Protein AF-A0A532C9Y0-F1 (afdb_monomer_lite)

Radius of gyration: 22.26 Å; chains: 1; bounding box: 46×62×56 Å

Foldseek 3Di:
DDDDDDFDDDDPVVLQVLLVVVVVVPDQLVVSCVVVVADSVLSVLSVVVVVVVVVVVVVVVVCCCPVQVVPPPDPDPVRSVVSVVVVVCCQQPPAQDVVQVRDHNVVCCVVVNPNPCPSRRDDPPCPDPPPDDDDDDDDDD

pLDDT: mean 76.08, std 20.63, range [29.89, 94.94]

Structure (mmCIF, N/CA/C/O backbone):
data_AF-A0A532C9Y0-F1
#
_entry.id   AF-A0A532C9Y0-F1
#
loop_
_atom_site.group_PDB
_atom_site.id
_atom_site.type_symbol
_atom_site.label_atom_id
_atom_site.label_alt_id
_atom_site.label_comp_id
_atom_site.label_asym_id
_atom_site.label_entity_id
_atom_site.label_seq_id
_atom_site.pdbx_PDB_ins_code
_atom_site.Cartn_x
_atom_site.Cartn_y
_atom_site.Cartn_z
_atom_site.occupancy
_atom_site.B_iso_or_equiv
_atom_site.auth_seq_id
_atom_site.auth_comp_id
_atom_site.auth_asym_id
_atom_site.auth_atom_id
_atom_site.pdbx_PDB_model_num
ATOM 1 N N . MET A 1 1 ? -27.391 -31.972 15.588 1.00 35.56 1 MET A N 1
ATOM 2 C CA . MET A 1 1 ? -27.017 -31.556 14.222 1.00 35.56 1 MET A CA 1
ATOM 3 C C . MET A 1 1 ? -26.589 -30.103 14.313 1.00 35.56 1 MET A C 1
ATOM 5 O O . MET A 1 1 ? -27.430 -29.255 14.564 1.00 35.56 1 MET A O 1
ATOM 9 N N . SER A 1 2 ? -25.288 -29.824 14.298 1.00 41.09 2 SER A N 1
ATOM 10 C CA . SER A 1 2 ? -24.764 -28.459 14.381 1.00 41.09 2 SER A CA 1
ATOM 11 C C . SER A 1 2 ? -24.850 -27.819 12.999 1.00 41.09 2 SER A C 1
ATOM 13 O O . SER A 1 2 ? -24.055 -28.145 12.120 1.00 41.09 2 SER A O 1
ATOM 15 N N . ASP A 1 3 ? -25.831 -26.935 12.807 1.00 45.50 3 ASP A N 1
ATOM 16 C CA . ASP A 1 3 ? -25.935 -26.083 11.624 1.00 45.50 3 ASP A CA 1
ATOM 17 C C . ASP A 1 3 ? -24.606 -25.349 11.401 1.00 45.50 3 ASP A C 1
ATOM 19 O O . ASP A 1 3 ? -24.163 -24.536 12.219 1.00 45.50 3 ASP A O 1
ATOM 23 N N . GLY A 1 4 ? -23.931 -25.676 10.299 1.00 50.56 4 GLY A N 1
ATOM 24 C CA . GLY A 1 4 ? -22.685 -25.034 9.907 1.00 50.56 4 GLY A CA 1
ATOM 25 C C . GLY A 1 4 ? -22.935 -23.549 9.673 1.00 50.56 4 GLY A C 1
ATOM 26 O O . GLY A 1 4 ? -23.622 -23.169 8.726 1.00 50.56 4 GLY A O 1
ATOM 27 N N . LYS A 1 5 ? -22.391 -22.694 10.545 1.00 55.78 5 LYS A N 1
ATOM 28 C CA . LYS A 1 5 ? -22.528 -21.237 10.446 1.00 55.78 5 LYS A CA 1
ATOM 29 C C . LYS A 1 5 ? -22.038 -20.775 9.070 1.00 55.78 5 LYS A C 1
ATOM 31 O O . LYS A 1 5 ? -20.841 -20.837 8.787 1.00 55.78 5 LYS A O 1
ATOM 36 N N . LYS A 1 6 ? -22.970 -20.349 8.206 1.00 53.19 6 LYS A N 1
ATOM 37 C CA . LYS A 1 6 ? -22.666 -19.867 6.851 1.00 53.19 6 LYS A CA 1
ATOM 38 C C . LYS A 1 6 ? -21.656 -18.725 6.952 1.00 53.19 6 LYS A C 1
ATOM 40 O O . LYS A 1 6 ? -21.904 -17.731 7.632 1.00 53.19 6 LYS A O 1
ATOM 45 N N . ARG A 1 7 ? -20.504 -18.890 6.299 1.00 56.59 7 ARG A N 1
ATOM 46 C CA . ARG A 1 7 ? -19.485 -17.844 6.180 1.00 56.59 7 ARG A CA 1
ATOM 47 C C . ARG A 1 7 ? -20.073 -16.720 5.330 1.00 56.59 7 ARG A C 1
ATOM 49 O O . ARG A 1 7 ? -20.353 -16.927 4.153 1.00 56.59 7 ARG A O 1
ATOM 56 N N . THR A 1 8 ? -20.301 -15.561 5.932 1.00 65.44 8 THR A N 1
ATOM 57 C CA . THR A 1 8 ? -20.595 -14.336 5.187 1.00 65.44 8 THR A CA 1
ATOM 58 C C . THR A 1 8 ? -19.349 -13.954 4.402 1.00 65.44 8 THR A C 1
ATOM 60 O O . THR A 1 8 ? -18.250 -14.140 4.904 1.00 65.44 8 THR A O 1
ATOM 63 N N . VAL A 1 9 ? -19.496 -13.471 3.171 1.00 67.69 9 VAL A N 1
ATOM 64 C CA . VAL A 1 9 ? -18.380 -12.959 2.366 1.00 67.69 9 VAL A CA 1
ATOM 65 C C . VAL A 1 9 ? -18.653 -11.484 2.117 1.00 67.69 9 VAL A C 1
ATOM 67 O O . VAL A 1 9 ? -19.693 -11.151 1.551 1.00 67.69 9 VAL A O 1
ATOM 70 N N . HIS A 1 10 ? -17.767 -10.593 2.564 1.00 76.06 10 HIS A N 1
ATOM 71 C CA . HIS A 1 10 ? -17.908 -9.155 2.341 1.00 76.06 10 HIS A CA 1
ATOM 72 C C . HIS A 1 10 ? -17.101 -8.708 1.115 1.00 76.06 10 HIS A C 1
ATOM 74 O O . HIS A 1 10 ? -16.008 -9.219 0.846 1.00 76.06 10 HIS A O 1
ATOM 80 N N . SER A 1 11 ? -17.628 -7.722 0.379 1.00 80.62 11 SER A N 1
ATOM 81 C CA . SER A 1 11 ? -16.946 -7.151 -0.786 1.00 80.62 11 SER A CA 1
ATOM 82 C C . SER A 1 11 ? -15.661 -6.421 -0.379 1.00 80.62 11 SER A C 1
ATOM 84 O O . SER A 1 11 ? -15.556 -5.874 0.722 1.00 80.62 11 SER A O 1
ATOM 86 N N . ALA A 1 12 ? -14.669 -6.395 -1.275 1.00 80.75 12 ALA A N 1
ATOM 87 C CA . ALA A 1 12 ? -13.403 -5.699 -1.031 1.00 80.75 12 ALA A CA 1
ATOM 88 C C . ALA A 1 12 ? -13.612 -4.201 -0.749 1.00 80.75 12 ALA A C 1
ATOM 90 O O . ALA A 1 12 ? -12.973 -3.644 0.141 1.00 80.75 12 ALA A O 1
ATOM 91 N N . GLU A 1 13 ? -14.558 -3.576 -1.453 1.00 81.62 13 GLU A N 1
ATOM 92 C CA . GLU A 1 13 ? -14.940 -2.177 -1.253 1.00 81.62 13 GLU A CA 1
ATOM 93 C C . GLU A 1 13 ? -15.509 -1.933 0.151 1.00 81.62 13 GLU A C 1
ATOM 95 O O . GLU A 1 13 ? -15.095 -1.003 0.844 1.00 81.62 13 GLU A O 1
ATOM 100 N N . PHE A 1 14 ? -16.404 -2.808 0.617 1.00 86.62 14 PHE A N 1
ATOM 101 C CA . PHE A 1 14 ? -16.981 -2.704 1.955 1.00 86.62 14 PHE A CA 1
ATOM 102 C C . PHE A 1 14 ? -15.913 -2.845 3.043 1.00 86.62 14 PHE A C 1
ATOM 104 O O . PHE A 1 14 ? -15.852 -2.046 3.977 1.00 86.62 14 PHE A O 1
ATOM 111 N N . LYS A 1 15 ? -15.023 -3.828 2.888 1.00 84.56 15 LYS A N 1
ATOM 112 C CA . LYS A 1 15 ? -13.895 -4.065 3.794 1.00 84.56 15 LYS A CA 1
ATOM 113 C C . LYS A 1 15 ? -12.952 -2.865 3.854 1.00 84.56 15 LYS A C 1
ATOM 115 O O . LYS A 1 15 ? -12.553 -2.456 4.944 1.00 84.56 15 LYS A O 1
ATOM 120 N N . ALA A 1 16 ? -12.638 -2.275 2.699 1.00 86.25 16 ALA A N 1
ATOM 121 C CA . ALA A 1 16 ? -11.826 -1.068 2.613 1.00 86.25 16 ALA A CA 1
ATOM 122 C C . ALA A 1 16 ? -12.510 0.111 3.318 1.00 86.25 16 ALA A C 1
ATOM 124 O O . ALA A 1 16 ? -11.879 0.778 4.133 1.00 86.25 16 ALA A O 1
ATOM 125 N N . LYS A 1 17 ? -13.810 0.327 3.086 1.00 89.56 17 LYS A N 1
ATOM 126 C CA . LYS A 1 17 ? -14.583 1.393 3.740 1.00 89.56 17 LYS A CA 1
ATOM 127 C C . LYS A 1 17 ? -14.547 1.273 5.265 1.00 89.56 17 LYS A C 1
ATOM 129 O O . LYS A 1 17 ? -14.176 2.226 5.948 1.00 89.56 17 LYS A O 1
ATOM 134 N N . VAL A 1 18 ? -14.889 0.097 5.789 1.00 89.88 18 VAL A N 1
ATOM 135 C CA . VAL A 1 18 ? -14.932 -0.167 7.234 1.00 89.88 18 VAL A CA 1
ATOM 136 C C . VAL A 1 18 ? -13.534 -0.082 7.855 1.00 89.88 18 VAL A C 1
ATOM 138 O O . VAL A 1 18 ? -13.355 0.526 8.911 1.00 89.88 18 VAL A O 1
ATOM 141 N N . GLY A 1 19 ? -12.520 -0.634 7.186 1.00 88.00 19 GLY A N 1
ATOM 142 C CA . GLY A 1 19 ? -11.136 -0.553 7.643 1.00 88.00 19 GLY A CA 1
ATOM 143 C C . GLY A 1 19 ? -10.606 0.886 7.680 1.00 88.00 19 GLY A C 1
ATOM 144 O O . GLY A 1 19 ? -9.975 1.275 8.660 1.00 88.00 19 GLY A O 1
ATOM 145 N N . MET A 1 20 ? -10.918 1.714 6.678 1.00 88.06 20 MET A N 1
ATOM 146 C CA . MET A 1 20 ? -10.525 3.130 6.645 1.00 88.06 20 MET A CA 1
ATOM 147 C C . MET A 1 20 ? -11.197 3.947 7.751 1.00 88.06 20 MET A C 1
ATOM 149 O O . MET A 1 20 ? -10.560 4.806 8.359 1.00 88.06 20 MET A O 1
ATOM 153 N N . GLU A 1 21 ? -12.462 3.668 8.060 1.00 90.69 21 GLU A N 1
ATOM 154 C CA . GLU A 1 21 ? -13.162 4.291 9.187 1.00 90.69 21 GLU A CA 1
ATOM 155 C C . GLU A 1 21 ? -12.498 3.937 10.528 1.00 90.69 21 GLU A C 1
ATOM 157 O O . GLU A 1 21 ? -12.300 4.809 11.376 1.00 90.69 21 GLU A O 1
ATOM 162 N N . ALA A 1 22 ? -12.032 2.694 10.673 1.00 91.25 22 ALA A N 1
ATOM 163 C CA . ALA A 1 22 ? -11.267 2.248 11.836 1.00 91.25 22 ALA A CA 1
ATOM 164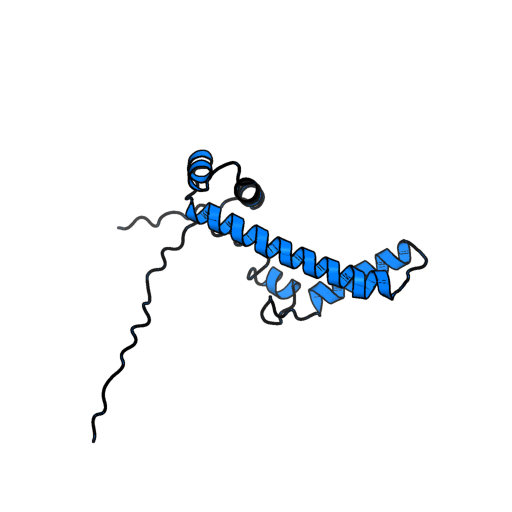 C C . ALA A 1 22 ? -9.846 2.848 11.912 1.00 91.25 22 ALA A C 1
ATOM 166 O O . ALA A 1 22 ? -9.305 3.025 13.011 1.00 91.25 22 ALA A O 1
ATOM 167 N N . VAL A 1 23 ? -9.217 3.164 10.773 1.00 90.50 23 VAL A N 1
ATOM 168 C CA . VAL A 1 23 ? -7.925 3.879 10.714 1.00 90.50 23 VAL A CA 1
ATOM 169 C C . VAL A 1 23 ? -8.090 5.338 11.135 1.00 90.50 23 VAL A C 1
ATOM 171 O O . VAL A 1 23 ? -7.269 5.827 11.905 1.00 90.50 23 VAL A O 1
ATOM 174 N N . ARG A 1 24 ? -9.168 6.009 10.700 1.00 90.50 24 ARG A N 1
ATOM 175 C CA . ARG A 1 24 ? -9.463 7.409 11.063 1.00 90.50 24 ARG A CA 1
ATOM 176 C C . ARG A 1 24 ? -9.615 7.625 12.570 1.00 90.50 24 ARG A C 1
ATOM 178 O O . ARG A 1 24 ? -9.372 8.727 13.038 1.00 90.50 24 ARG A O 1
ATOM 185 N N . GLY A 1 25 ? -10.031 6.602 13.318 1.00 88.31 25 GLY A N 1
ATOM 186 C CA . GLY A 1 25 ? -10.064 6.633 14.786 1.00 88.31 25 GLY A CA 1
ATOM 187 C C . GLY A 1 25 ? -11.182 7.479 15.405 1.00 88.31 25 GLY A C 1
ATOM 188 O O . GLY A 1 25 ? -11.211 7.628 16.619 1.00 88.31 25 GLY A O 1
ATOM 189 N N . VAL A 1 26 ? -12.112 8.001 14.597 1.00 90.25 26 VAL A N 1
ATOM 190 C CA . VAL A 1 26 ? -13.275 8.778 15.072 1.00 90.25 26 VAL A CA 1
ATOM 191 C C . VAL A 1 26 ? -14.284 7.894 15.811 1.00 90.25 26 VAL A C 1
ATOM 193 O O . VAL A 1 26 ? -14.954 8.357 16.726 1.00 90.25 26 VAL A O 1
ATOM 196 N N . LYS A 1 27 ? -14.387 6.622 15.413 1.00 89.06 27 LYS A N 1
ATOM 197 C CA . LYS A 1 27 ? -15.249 5.617 16.039 1.00 89.06 27 LYS A CA 1
ATOM 198 C C . LYS A 1 27 ? -14.411 4.464 16.560 1.00 89.06 27 LYS A C 1
ATOM 200 O O . LYS A 1 27 ? -13.416 4.067 15.945 1.00 89.06 27 LYS A O 1
ATOM 205 N N . THR A 1 28 ? -14.834 3.902 17.678 1.00 92.12 28 THR A N 1
ATOM 206 C CA . THR A 1 28 ? -14.249 2.688 18.239 1.00 92.12 28 THR A CA 1
ATOM 207 C C . THR A 1 28 ? -14.606 1.473 17.382 1.00 92.12 28 THR A C 1
ATOM 209 O O . THR A 1 28 ? -15.605 1.448 16.663 1.00 92.12 28 THR A O 1
ATOM 212 N N . LEU A 1 29 ? -13.805 0.409 17.482 1.00 88.88 29 LEU A N 1
ATOM 213 C CA . LEU A 1 29 ? -14.061 -0.841 16.753 1.00 88.88 29 LEU A CA 1
ATOM 214 C C . LEU A 1 29 ? -15.428 -1.451 17.100 1.00 88.88 29 LEU A C 1
ATOM 216 O O . LEU A 1 29 ? -16.045 -2.094 16.252 1.00 88.88 29 LEU A O 1
ATOM 220 N N . ASN A 1 30 ? -15.900 -1.238 18.332 1.00 90.38 30 ASN A N 1
ATOM 221 C CA . ASN A 1 30 ? -17.198 -1.720 18.794 1.00 90.38 30 ASN A CA 1
ATOM 222 C C . ASN A 1 30 ? -18.352 -0.958 18.139 1.00 90.38 30 ASN A C 1
ATOM 224 O O . ASN A 1 30 ? -19.282 -1.590 17.648 1.00 90.38 30 ASN A O 1
ATOM 228 N N . GLU A 1 31 ? -18.270 0.371 18.073 1.00 90.88 31 GLU A N 1
ATOM 229 C CA . GLU A 1 31 ? -19.282 1.208 17.415 1.00 90.88 31 GLU A CA 1
ATOM 230 C C . GLU A 1 31 ? -19.349 0.927 15.912 1.00 90.88 31 GLU A C 1
ATOM 232 O O . GLU A 1 31 ? -20.434 0.774 15.357 1.00 90.88 31 GLU A O 1
ATOM 237 N N . ILE A 1 32 ? -18.191 0.781 15.256 1.00 90.75 32 ILE A N 1
ATOM 238 C CA . ILE A 1 32 ? -18.116 0.395 13.839 1.00 90.75 32 ILE A CA 1
ATOM 239 C C . ILE A 1 32 ? -18.739 -0.990 13.643 1.00 90.75 32 ILE A C 1
ATOM 241 O O . ILE A 1 32 ? -19.534 -1.197 12.727 1.00 90.75 32 ILE A O 1
ATOM 245 N N . GLY A 1 33 ? -18.415 -1.938 14.522 1.00 88.25 33 GLY A N 1
ATOM 246 C CA . GLY A 1 33 ? -18.986 -3.275 14.468 1.00 88.25 33 GLY A CA 1
ATOM 247 C C . GLY A 1 33 ? -20.511 -3.278 14.601 1.00 88.25 33 GLY A C 1
ATOM 248 O O . GLY A 1 33 ? -21.198 -3.924 13.812 1.00 88.25 33 GLY A O 1
ATOM 249 N N . GLN A 1 34 ? -21.053 -2.492 15.533 1.00 89.88 34 GLN A N 1
ATOM 250 C CA . GLN A 1 34 ? -22.498 -2.329 15.709 1.00 89.88 34 GLN A CA 1
ATOM 251 C C . GLN A 1 34 ? -23.161 -1.662 14.498 1.00 89.88 34 GLN A C 1
ATOM 253 O O . GLN A 1 34 ? -24.180 -2.151 14.020 1.00 89.88 34 GLN A O 1
ATOM 258 N N . GLN A 1 35 ? -22.570 -0.590 13.964 1.00 90.56 35 GLN A N 1
ATOM 259 C CA . GLN A 1 35 ? -23.128 0.160 12.837 1.00 90.56 35 GLN A CA 1
ATOM 260 C C . GLN A 1 35 ? -23.215 -0.675 11.553 1.00 90.56 35 GLN A C 1
ATOM 262 O O . GLN A 1 35 ? -24.179 -0.555 10.800 1.00 90.56 35 GLN A O 1
ATOM 267 N N . TYR A 1 36 ? -22.200 -1.497 11.287 1.00 88.12 36 TYR A N 1
ATOM 268 C CA . TYR A 1 36 ? -22.094 -2.274 10.052 1.00 88.12 36 TYR A CA 1
ATOM 269 C C . TYR A 1 36 ? -22.498 -3.747 10.212 1.00 88.12 36 TYR A C 1
ATOM 271 O O . TYR A 1 36 ? -22.430 -4.501 9.243 1.00 88.12 36 TYR A O 1
ATOM 279 N N . GLY A 1 37 ? -22.906 -4.174 11.412 1.00 86.00 37 GLY A N 1
ATOM 280 C CA . GLY A 1 37 ? -23.247 -5.570 11.705 1.00 86.00 37 GLY A CA 1
ATOM 281 C C . GLY A 1 37 ? -22.050 -6.526 11.616 1.00 86.00 37 GLY A C 1
ATOM 282 O O . GLY A 1 37 ? -22.219 -7.702 11.298 1.00 86.00 37 GLY A O 1
ATOM 283 N N . VAL A 1 38 ? -20.835 -6.031 11.868 1.00 85.69 38 VAL A N 1
ATOM 284 C CA . VAL A 1 38 ? -19.573 -6.783 11.779 1.00 85.69 38 VAL A CA 1
ATOM 285 C C . VAL A 1 38 ? -18.988 -6.973 13.175 1.00 85.69 38 VAL A C 1
ATOM 287 O O . VAL A 1 38 ? -19.053 -6.096 14.028 1.00 85.69 38 VAL A O 1
ATOM 290 N N . HIS A 1 39 ? -18.368 -8.120 13.441 1.00 86.19 39 HIS A N 1
ATOM 291 C CA . HIS A 1 39 ? -17.743 -8.339 14.744 1.00 86.19 39 HIS A CA 1
ATOM 292 C C . HIS A 1 39 ? -16.511 -7.416 14.944 1.00 86.19 39 HIS A C 1
ATOM 294 O O . HIS A 1 39 ? -15.658 -7.358 14.057 1.00 86.19 39 HIS A O 1
ATOM 300 N N . PRO A 1 40 ? -16.316 -6.766 16.108 1.00 87.44 40 PRO A N 1
ATOM 301 C CA . PRO A 1 40 ? -15.237 -5.782 16.316 1.00 87.44 40 PRO A CA 1
ATOM 302 C C . PRO A 1 40 ? -13.814 -6.311 16.065 1.00 87.44 40 PRO A C 1
ATOM 304 O O . PRO A 1 40 ? -12.952 -5.599 15.554 1.00 87.44 40 PRO A O 1
ATOM 307 N N . VAL A 1 41 ? -13.566 -7.592 16.366 1.00 87.75 41 VAL A N 1
ATOM 308 C CA . VAL A 1 41 ? -12.282 -8.265 16.067 1.00 87.75 41 VAL A CA 1
ATOM 309 C C . VAL A 1 41 ? -11.981 -8.275 14.566 1.00 87.75 41 VAL A C 1
ATOM 311 O O . VAL A 1 41 ? -10.836 -8.078 14.169 1.00 87.75 41 VAL A O 1
ATOM 314 N N . VAL A 1 42 ? -13.006 -8.479 13.738 1.00 84.50 42 VAL A N 1
ATOM 315 C CA . VAL A 1 42 ? -12.886 -8.507 12.277 1.00 84.50 42 VAL A CA 1
ATOM 316 C C . VAL A 1 42 ? -12.522 -7.110 11.772 1.00 84.50 42 VAL A C 1
ATOM 318 O O . VAL A 1 42 ? -11.552 -6.958 11.040 1.00 84.50 42 VAL A O 1
ATOM 321 N N . VAL A 1 43 ? -13.184 -6.067 12.281 1.00 87.69 43 VAL A N 1
ATOM 322 C CA . VAL A 1 43 ? -12.837 -4.662 11.992 1.00 87.69 43 VAL A CA 1
ATOM 323 C C . VAL A 1 43 ? -11.378 -4.352 12.363 1.00 87.69 43 VAL A C 1
ATOM 325 O O . VAL A 1 43 ? -10.658 -3.716 11.593 1.00 87.69 43 VAL A O 1
ATOM 328 N N . GLY A 1 44 ? -10.909 -4.844 13.514 1.00 88.69 44 GLY A N 1
ATOM 329 C CA . GLY A 1 44 ? -9.514 -4.699 13.941 1.00 88.69 44 GLY A CA 1
ATOM 330 C C . GLY A 1 44 ? -8.514 -5.392 13.006 1.00 88.69 44 GLY A C 1
ATOM 331 O O . GLY A 1 44 ? -7.468 -4.825 12.693 1.00 88.69 44 GLY A O 1
ATOM 332 N N . GLN A 1 45 ? -8.847 -6.586 12.509 1.00 85.25 45 GLN A N 1
ATOM 333 C CA . GLN A 1 45 ? -8.041 -7.286 11.503 1.00 85.25 45 GLN A CA 1
ATOM 334 C C . GLN A 1 45 ? -7.987 -6.506 10.186 1.00 85.25 45 GLN A C 1
ATOM 336 O O . GLN A 1 45 ? -6.913 -6.354 9.612 1.00 85.25 45 GLN A O 1
ATOM 341 N N . TRP A 1 46 ? -9.118 -5.956 9.739 1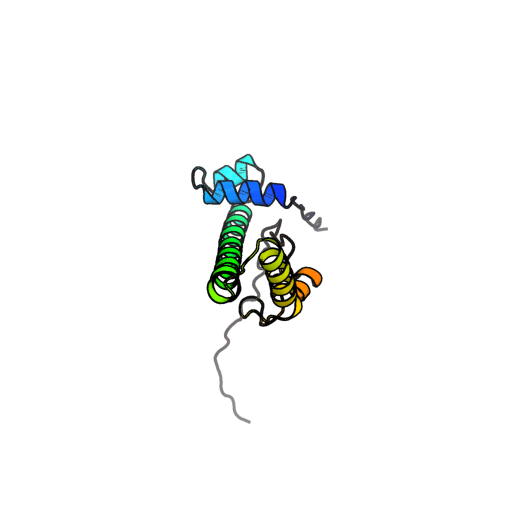.00 86.94 46 TRP A N 1
ATOM 342 C CA . TRP A 1 46 ? -9.203 -5.187 8.492 1.00 86.94 46 TRP A CA 1
ATOM 343 C C . TRP A 1 46 ? -8.368 -3.909 8.570 1.00 86.94 46 TRP A C 1
ATOM 345 O O . TRP A 1 46 ? -7.653 -3.572 7.628 1.00 86.94 46 TRP A O 1
ATOM 355 N N . LYS A 1 47 ? -8.395 -3.234 9.724 1.00 89.56 47 LYS A N 1
ATOM 356 C CA . LYS A 1 47 ? -7.521 -2.094 10.018 1.00 89.56 47 LYS A CA 1
ATOM 357 C C . LYS A 1 47 ? -6.042 -2.472 9.920 1.00 89.56 47 LYS A C 1
ATOM 359 O O . LYS A 1 47 ? -5.275 -1.748 9.291 1.00 89.56 47 LYS A O 1
ATOM 364 N N . LYS A 1 48 ? -5.641 -3.582 10.548 1.00 87.00 48 LYS A N 1
ATOM 365 C CA . LYS A 1 48 ? -4.246 -4.045 10.552 1.00 87.00 48 LYS A CA 1
ATOM 366 C C . LYS A 1 48 ? -3.750 -4.351 9.133 1.00 87.00 48 LYS A C 1
ATOM 368 O O . LYS A 1 48 ? -2.710 -3.838 8.737 1.00 87.00 48 LYS A O 1
ATOM 373 N N . GLU A 1 49 ? -4.529 -5.109 8.366 1.00 83.25 49 GLU A N 1
ATOM 374 C CA . GLU A 1 49 ? -4.209 -5.487 6.983 1.00 83.25 49 GLU A CA 1
ATOM 375 C C . GLU A 1 49 ? -4.014 -4.255 6.081 1.00 83.25 49 GLU A C 1
ATOM 377 O O . GLU A 1 49 ? -3.066 -4.197 5.301 1.00 83.25 49 GLU A O 1
ATOM 382 N N . LEU A 1 50 ? -4.884 -3.242 6.194 1.00 86.50 50 LEU A N 1
ATOM 383 C CA . LEU A 1 50 ? -4.758 -2.011 5.406 1.00 86.50 50 LEU A CA 1
ATOM 384 C C . LEU A 1 50 ? -3.445 -1.276 5.686 1.00 86.50 50 LEU A C 1
ATOM 386 O O . LEU A 1 50 ? -2.792 -0.815 4.752 1.00 86.50 50 LEU A O 1
ATOM 390 N N . ILE A 1 51 ? -3.053 -1.184 6.957 1.00 87.12 51 ILE A N 1
ATOM 391 C CA . ILE A 1 51 ? -1.806 -0.524 7.361 1.00 87.12 51 ILE A CA 1
ATOM 392 C C . ILE A 1 51 ? -0.593 -1.297 6.825 1.00 87.12 51 ILE A C 1
ATOM 394 O O . ILE A 1 51 ? 0.325 -0.692 6.271 1.00 87.12 51 ILE A O 1
ATOM 398 N N . GLU A 1 52 ? -0.595 -2.626 6.940 1.00 84.31 52 GLU A N 1
ATOM 399 C CA . GLU A 1 52 ? 0.491 -3.471 6.428 1.00 84.31 52 GLU A CA 1
ATOM 400 C C . GLU A 1 52 ? 0.618 -3.372 4.900 1.00 84.31 52 GLU A C 1
ATOM 402 O O . GLU A 1 52 ? 1.720 -3.199 4.374 1.00 84.31 52 GLU A O 1
ATOM 407 N N . ARG A 1 53 ? -0.504 -3.385 4.171 1.00 82.62 53 ARG A N 1
ATOM 408 C CA . ARG A 1 53 ? -0.506 -3.206 2.711 1.00 82.62 53 ARG A CA 1
ATOM 409 C C . ARG A 1 53 ? -0.021 -1.822 2.294 1.00 82.62 53 ARG A C 1
ATOM 411 O O . ARG A 1 53 ? 0.752 -1.721 1.342 1.00 82.62 53 ARG A O 1
ATOM 418 N N . ALA A 1 54 ? -0.420 -0.774 3.012 1.00 86.69 54 ALA A N 1
ATOM 419 C CA . ALA A 1 54 ? 0.057 0.581 2.751 1.00 86.69 54 ALA A CA 1
ATOM 420 C C . ALA A 1 54 ? 1.588 0.671 2.876 1.00 86.69 54 ALA A C 1
ATOM 422 O O . ALA A 1 54 ? 2.241 1.238 2.003 1.00 86.69 54 ALA A O 1
ATOM 42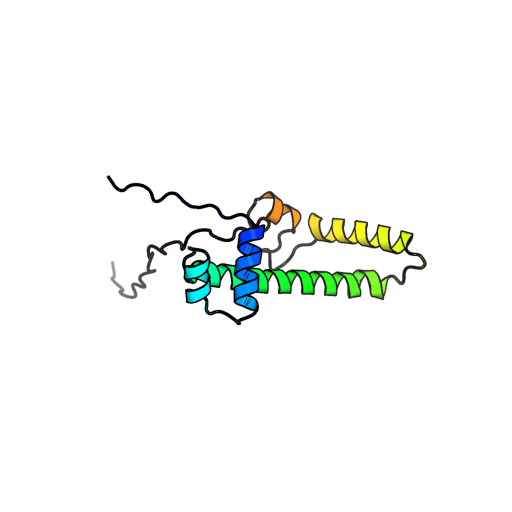3 N N . ALA A 1 55 ? 2.182 0.037 3.892 1.00 86.19 55 ALA A N 1
ATOM 424 C CA . ALA A 1 55 ? 3.636 0.008 4.060 1.00 86.19 55 ALA A CA 1
ATOM 425 C C . ALA A 1 55 ? 4.368 -0.687 2.891 1.00 86.19 55 ALA A C 1
ATOM 427 O O . ALA A 1 55 ? 5.450 -0.250 2.489 1.00 86.19 55 ALA A O 1
ATOM 428 N N . THR A 1 56 ? 3.781 -1.741 2.319 1.00 85.06 56 THR A N 1
ATOM 429 C CA . THR A 1 56 ? 4.326 -2.427 1.134 1.00 85.06 56 THR A CA 1
ATOM 430 C C . THR A 1 56 ? 4.296 -1.532 -0.102 1.00 85.06 56 THR A C 1
ATOM 432 O O . THR A 1 56 ? 5.305 -1.426 -0.799 1.00 85.06 56 THR A O 1
ATOM 435 N N . VAL A 1 57 ? 3.181 -0.836 -0.346 1.00 88.00 57 VAL A N 1
ATOM 436 C CA . VAL A 1 57 ? 3.050 0.120 -1.461 1.00 88.00 57 VAL A CA 1
ATOM 437 C C . VAL A 1 57 ? 4.055 1.268 -1.318 1.00 88.00 57 VAL A C 1
ATOM 439 O O . VAL A 1 57 ? 4.727 1.629 -2.281 1.00 88.00 57 VAL A O 1
ATOM 442 N N . GLU A 1 58 ? 4.242 1.789 -0.106 1.00 90.31 58 GLU A N 1
ATOM 443 C CA . GLU A 1 58 ? 5.256 2.811 0.179 1.00 90.31 58 GLU A CA 1
ATOM 444 C C . GLU A 1 58 ? 6.689 2.323 -0.092 1.00 90.31 58 GLU A C 1
ATOM 446 O O . GLU A 1 58 ? 7.528 3.078 -0.589 1.00 90.31 58 GLU A O 1
ATOM 451 N N . ARG A 1 59 ? 7.009 1.061 0.222 1.00 89.19 59 ARG A N 1
ATOM 452 C CA . ARG A 1 59 ? 8.317 0.468 -0.114 1.00 89.19 59 ARG A CA 1
ATOM 453 C C . ARG A 1 59 ? 8.503 0.302 -1.617 1.00 89.19 59 ARG A C 1
ATOM 455 O O . ARG A 1 59 ? 9.571 0.651 -2.113 1.00 89.19 59 ARG A O 1
ATOM 462 N N . LEU A 1 60 ? 7.478 -0.167 -2.327 1.00 90.25 60 LEU A N 1
ATOM 463 C CA . LEU A 1 60 ? 7.490 -0.260 -3.787 1.00 90.25 60 LEU A CA 1
ATOM 464 C C . LEU A 1 60 ? 7.818 1.102 -4.410 1.00 90.25 60 LEU A C 1
ATOM 466 O O . LEU A 1 60 ? 8.777 1.212 -5.169 1.00 90.25 60 LEU A O 1
ATOM 470 N N . TRP A 1 61 ? 7.090 2.156 -4.036 1.00 92.75 61 TRP A N 1
ATOM 471 C CA . TRP A 1 61 ? 7.323 3.486 -4.602 1.00 92.75 61 TRP A CA 1
ATOM 472 C C . TRP A 1 61 ? 8.672 4.086 -4.216 1.00 92.75 61 TRP A C 1
ATOM 474 O O . TRP A 1 61 ? 9.228 4.866 -4.987 1.00 92.75 61 TRP A O 1
ATOM 484 N N . ARG A 1 62 ? 9.239 3.736 -3.056 1.00 92.62 62 ARG A N 1
ATOM 485 C CA . ARG A 1 62 ? 10.638 4.073 -2.757 1.00 92.62 62 ARG A CA 1
ATOM 486 C C . ARG A 1 62 ? 11.579 3.407 -3.759 1.00 92.62 62 ARG A C 1
ATOM 488 O O . ARG A 1 62 ? 12.352 4.124 -4.383 1.00 92.62 62 ARG A O 1
ATOM 495 N N . SER A 1 63 ? 11.481 2.093 -3.957 1.00 91.31 63 SER A N 1
ATOM 496 C CA . SER A 1 63 ? 12.318 1.382 -4.934 1.00 91.31 63 SER A CA 1
ATOM 497 C C . SER A 1 63 ? 12.181 1.959 -6.341 1.00 91.31 63 SER A C 1
ATOM 499 O O . SER A 1 63 ? 13.195 2.312 -6.924 1.00 91.31 63 SER A O 1
ATOM 501 N N . VAL A 1 64 ? 10.961 2.177 -6.844 1.00 93.38 64 VAL A N 1
ATOM 502 C CA . VAL A 1 64 ? 10.739 2.780 -8.175 1.00 93.38 64 VAL A CA 1
ATOM 503 C C . VAL A 1 64 ? 11.435 4.139 -8.286 1.00 93.38 64 VAL A C 1
ATOM 505 O O . VAL A 1 64 ? 12.140 4.411 -9.251 1.00 93.38 64 VAL A O 1
ATOM 508 N N . LYS A 1 65 ? 11.277 5.010 -7.284 1.00 91.88 65 LYS A N 1
ATOM 509 C CA . LYS A 1 65 ? 11.891 6.340 -7.331 1.00 91.88 65 LYS A CA 1
ATOM 510 C C . LYS A 1 65 ? 13.412 6.272 -7.381 1.00 91.88 65 LYS A C 1
ATOM 512 O O . LYS A 1 65 ? 14.003 6.985 -8.177 1.00 91.88 65 LYS A O 1
ATOM 517 N N . TYR A 1 66 ? 14.036 5.446 -6.546 1.00 91.69 66 TYR A N 1
ATOM 518 C CA . TYR A 1 66 ? 15.494 5.413 -6.452 1.00 91.69 66 TYR A CA 1
ATOM 519 C C . TYR A 1 66 ? 16.141 4.565 -7.543 1.00 91.69 66 TYR A C 1
ATOM 521 O O . TYR A 1 66 ? 17.119 5.003 -8.125 1.00 91.69 66 TYR A O 1
ATOM 529 N N . GLU A 1 67 ? 15.608 3.385 -7.833 1.00 89.38 67 GLU A N 1
ATOM 530 C CA . GLU A 1 67 ? 16.195 2.444 -8.791 1.00 89.38 67 GLU A CA 1
ATOM 531 C C . GLU A 1 67 ? 15.906 2.859 -10.242 1.00 89.38 67 GLU A C 1
ATOM 533 O O . GLU A 1 67 ? 16.763 2.691 -11.105 1.00 89.38 67 GLU A O 1
ATOM 538 N N . GLU A 1 68 ? 14.727 3.436 -10.501 1.00 90.75 68 GLU A N 1
ATOM 539 C CA . GLU A 1 68 ? 14.254 3.716 -11.858 1.00 90.75 68 GLU A CA 1
ATOM 540 C C . GLU A 1 68 ? 14.274 5.213 -12.183 1.00 90.75 68 GLU A C 1
ATOM 542 O O . GLU A 1 68 ? 14.974 5.650 -13.093 1.00 90.75 68 GLU A O 1
ATOM 547 N N . VAL A 1 69 ? 13.538 6.030 -11.424 1.00 89.94 69 VAL A N 1
ATOM 548 C CA . VAL A 1 69 ? 13.288 7.435 -11.798 1.00 89.94 69 VAL A CA 1
ATOM 549 C C . VAL A 1 69 ? 14.509 8.329 -11.565 1.00 89.94 69 VAL A C 1
ATOM 551 O O . VAL A 1 69 ? 14.887 9.096 -12.446 1.00 89.94 69 VAL A O 1
ATOM 554 N N . TYR A 1 70 ? 15.128 8.258 -10.387 1.00 89.88 70 TYR A N 1
ATOM 555 C CA . TYR A 1 70 ? 16.239 9.139 -10.017 1.00 89.88 70 TYR A CA 1
ATOM 556 C C . TYR A 1 70 ? 17.569 8.715 -10.635 1.00 89.88 70 TYR A C 1
ATOM 558 O O . TYR A 1 70 ? 18.415 9.576 -10.859 1.00 89.88 70 TYR A O 1
ATOM 566 N N . LEU A 1 71 ? 17.758 7.422 -10.915 1.00 89.38 71 LEU A N 1
ATOM 567 C CA . LEU A 1 71 ? 19.012 6.922 -11.474 1.00 89.38 71 LEU A CA 1
ATOM 568 C C . LEU A 1 71 ? 19.088 7.050 -13.002 1.00 89.38 71 LEU A C 1
ATOM 570 O O . LEU A 1 71 ? 20.151 7.384 -13.516 1.00 89.38 71 LEU A O 1
ATOM 574 N N . LYS A 1 72 ? 17.996 6.784 -13.733 1.00 85.88 72 LYS A N 1
ATOM 575 C CA . LYS A 1 72 ? 18.049 6.666 -15.202 1.00 85.88 72 LYS A CA 1
ATOM 576 C C . LYS A 1 72 ? 17.931 7.991 -15.957 1.00 85.88 72 LYS A C 1
ATOM 578 O O . LYS A 1 72 ? 18.314 8.042 -17.117 1.00 85.88 72 LYS A O 1
ATOM 583 N N . GLY A 1 73 ? 17.463 9.064 -15.312 1.00 81.62 73 GLY A N 1
ATOM 584 C CA . GLY A 1 73 ? 17.542 10.420 -15.873 1.00 81.62 73 GLY A CA 1
ATOM 585 C C . GLY A 1 73 ? 16.835 10.594 -17.223 1.00 81.62 73 GLY A C 1
ATOM 586 O O . GLY A 1 73 ? 17.383 11.233 -18.116 1.00 81.62 73 GLY A O 1
ATOM 587 N N . TYR A 1 74 ? 15.641 10.011 -17.366 1.00 87.00 74 TYR A N 1
ATOM 588 C CA . TYR A 1 74 ? 14.861 9.986 -18.607 1.00 87.00 74 TYR A CA 1
ATOM 589 C C . TYR A 1 74 ? 14.743 11.348 -19.299 1.00 87.00 74 TYR A C 1
ATOM 591 O O . TYR A 1 74 ? 14.354 12.340 -18.679 1.00 87.00 74 TYR A O 1
ATOM 599 N N . GLY A 1 75 ? 15.018 11.378 -20.607 1.00 88.12 75 GLY A N 1
ATOM 600 C CA . GLY A 1 75 ? 14.970 12.604 -21.406 1.00 88.12 75 GLY A CA 1
ATOM 601 C C . GLY A 1 75 ? 13.560 12.967 -21.875 1.00 88.12 75 GLY A C 1
ATOM 602 O O . GLY A 1 75 ? 13.282 14.130 -22.166 1.00 88.12 75 GLY A O 1
ATOM 603 N N . THR A 1 76 ? 12.653 11.986 -21.947 1.00 93.50 76 THR A N 1
ATOM 604 C CA . THR A 1 76 ? 11.267 12.178 -22.401 1.00 93.50 76 THR A CA 1
ATOM 605 C C . THR A 1 76 ? 10.264 11.368 -21.579 1.00 93.50 76 THR A C 1
ATOM 607 O O . THR A 1 76 ? 10.591 10.342 -20.983 1.00 93.50 76 THR A O 1
ATOM 610 N N . VAL A 1 77 ? 8.999 11.801 -21.584 1.00 91.31 77 VAL A N 1
ATOM 611 C CA . VAL A 1 77 ? 7.909 11.094 -20.884 1.00 91.31 77 VAL A CA 1
ATOM 612 C C . VAL A 1 77 ? 7.670 9.698 -21.471 1.00 91.31 77 VAL A C 1
ATOM 614 O O . VAL A 1 77 ? 7.362 8.769 -20.727 1.00 91.31 77 VAL A O 1
ATOM 617 N N . THR A 1 78 ? 7.836 9.521 -22.784 1.00 93.56 78 THR A N 1
ATOM 618 C CA . THR A 1 78 ? 7.682 8.215 -23.446 1.00 93.56 78 THR A CA 1
ATOM 619 C C . THR A 1 78 ? 8.718 7.215 -22.946 1.00 93.56 78 THR A C 1
ATOM 621 O O . THR A 1 78 ? 8.365 6.094 -22.595 1.00 93.56 78 THR A O 1
ATOM 624 N N . GLU A 1 79 ? 9.977 7.641 -22.860 1.00 92.06 79 GLU A N 1
ATOM 625 C CA . GLU A 1 79 ? 11.082 6.826 -22.352 1.00 92.06 79 GLU A CA 1
ATOM 626 C C . GLU A 1 79 ? 10.857 6.431 -20.885 1.00 92.06 79 GLU A C 1
ATOM 628 O O . GLU A 1 79 ? 10.941 5.254 -20.546 1.00 92.06 79 GLU A O 1
ATOM 633 N N . LEU A 1 80 ? 10.441 7.387 -20.043 1.00 92.81 80 LEU A N 1
ATOM 634 C CA . LEU A 1 80 ? 10.040 7.123 -18.658 1.00 92.81 80 LEU A CA 1
ATOM 635 C C . LEU A 1 80 ? 8.896 6.104 -18.579 1.00 92.81 80 LEU A C 1
ATOM 637 O O . LEU A 1 80 ? 8.917 5.213 -17.736 1.00 92.81 80 LEU A O 1
ATOM 641 N N . THR A 1 81 ? 7.882 6.236 -19.436 1.00 93.81 81 THR A N 1
ATOM 642 C CA . THR A 1 81 ? 6.721 5.335 -19.427 1.00 93.81 81 THR A CA 1
ATOM 643 C C . THR A 1 81 ? 7.141 3.914 -19.801 1.00 93.81 81 THR A C 1
ATOM 645 O O . THR A 1 81 ? 6.742 2.973 -19.119 1.00 93.81 81 THR A O 1
ATOM 648 N N . LEU A 1 82 ? 7.973 3.748 -20.835 1.00 93.81 82 LEU A N 1
ATOM 649 C CA . LEU A 1 82 ? 8.516 2.444 -21.228 1.00 93.81 82 LEU A CA 1
ATOM 650 C C . LEU A 1 82 ? 9.371 1.837 -20.113 1.00 93.81 82 LEU A C 1
ATOM 652 O O . LEU A 1 82 ? 9.142 0.691 -19.734 1.00 93.81 82 LEU A O 1
ATOM 656 N N . GLY A 1 83 ? 10.266 2.627 -19.518 1.00 92.31 83 GLY A N 1
ATOM 657 C CA . GLY A 1 83 ? 11.092 2.190 -18.396 1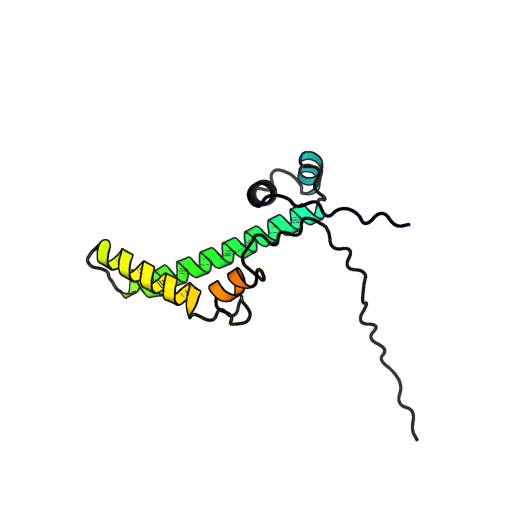.00 92.31 83 GLY A CA 1
ATOM 658 C C . GLY A 1 83 ? 10.271 1.760 -17.180 1.00 92.31 83 GLY A C 1
ATOM 659 O O . GLY A 1 83 ? 10.526 0.714 -16.591 1.00 92.31 83 GLY A O 1
ATOM 660 N N . LEU A 1 84 ? 9.207 2.496 -16.842 1.00 94.19 84 LEU A N 1
ATOM 661 C CA . LEU A 1 84 ? 8.282 2.096 -15.779 1.00 94.19 84 LEU A CA 1
ATOM 662 C C . LEU A 1 84 ? 7.539 0.797 -16.114 1.00 94.19 84 LEU A C 1
ATOM 664 O O . LEU A 1 84 ? 7.373 -0.044 -15.231 1.00 94.19 84 LEU A O 1
ATOM 668 N N . VAL A 1 85 ? 7.093 0.613 -17.361 1.00 94.94 85 VAL A N 1
ATOM 669 C CA . VAL A 1 85 ? 6.439 -0.631 -17.802 1.00 94.94 85 VAL A CA 1
ATOM 670 C C . VAL A 1 85 ? 7.389 -1.820 -17.654 1.00 94.94 85 VAL A C 1
ATOM 672 O O . VAL A 1 85 ? 7.001 -2.835 -17.072 1.00 94.94 85 VAL A O 1
ATOM 675 N N . GLU A 1 86 ? 8.635 -1.684 -18.105 1.00 93.62 86 GLU A N 1
ATOM 676 C CA . GLU A 1 86 ? 9.673 -2.708 -17.943 1.00 93.62 86 GLU A CA 1
ATOM 677 C C . GLU A 1 86 ? 9.978 -2.975 -16.465 1.00 93.62 86 GLU A C 1
ATOM 679 O O . GLU A 1 86 ? 10.001 -4.129 -16.033 1.00 93.62 86 GLU A O 1
ATOM 684 N N . TYR A 1 87 ? 10.122 -1.920 -15.660 1.00 93.19 87 TYR A N 1
ATOM 685 C CA . TYR A 1 87 ? 10.372 -2.034 -14.226 1.00 93.19 87 TYR A CA 1
ATOM 686 C C . TYR A 1 87 ? 9.255 -2.800 -13.515 1.00 93.19 87 TYR A C 1
ATOM 688 O O . TYR A 1 87 ? 9.531 -3.687 -12.709 1.00 93.19 87 TYR A O 1
ATOM 696 N N . PHE A 1 88 ? 7.986 -2.496 -13.801 1.00 93.94 88 PHE A N 1
ATOM 697 C CA . PHE A 1 88 ? 6.866 -3.201 -13.176 1.00 93.94 88 PHE A CA 1
ATOM 698 C C . PHE A 1 88 ? 6.733 -4.645 -13.664 1.00 93.94 88 PHE A C 1
ATOM 700 O O . PHE A 1 88 ? 6.352 -5.506 -12.867 1.00 93.94 88 PHE A O 1
ATOM 707 N N . ALA A 1 89 ? 7.073 -4.940 -14.922 1.00 93.50 89 ALA A N 1
ATOM 708 C CA . ALA A 1 89 ? 7.145 -6.315 -15.412 1.00 93.50 89 ALA A CA 1
ATOM 709 C C . ALA A 1 89 ? 8.208 -7.118 -14.640 1.00 93.50 89 ALA A C 1
ATOM 711 O O . ALA A 1 89 ? 7.897 -8.181 -14.098 1.00 93.50 89 ALA A O 1
ATOM 712 N N . PHE A 1 90 ? 9.408 -6.555 -14.480 1.00 93.44 90 PHE A N 1
ATOM 713 C CA . PHE A 1 90 ? 10.489 -7.128 -13.675 1.00 93.44 90 PHE A CA 1
ATOM 714 C C . PHE A 1 90 ? 10.099 -7.285 -12.194 1.00 93.44 90 PHE A C 1
ATOM 716 O O . PHE A 1 90 ? 10.239 -8.362 -11.611 1.00 93.44 90 PHE A O 1
ATOM 723 N N . TYR A 1 91 ? 9.550 -6.237 -11.574 1.00 90.81 91 TYR A N 1
ATOM 724 C CA . TYR A 1 91 ? 9.156 -6.240 -10.164 1.00 90.81 91 TYR A CA 1
ATOM 725 C C . TYR A 1 91 ? 8.098 -7.310 -9.870 1.00 90.81 91 TYR A C 1
ATOM 727 O O . TYR A 1 91 ? 8.194 -8.024 -8.873 1.00 90.81 91 TYR A O 1
ATOM 735 N N . ASN A 1 92 ? 7.089 -7.438 -10.734 1.00 90.75 92 ASN A N 1
ATOM 736 C CA . ASN A 1 92 ? 5.986 -8.372 -10.525 1.00 90.75 92 ASN A CA 1
ATOM 737 C C . ASN A 1 92 ? 6.341 -9.815 -10.907 1.00 90.75 92 ASN A C 1
ATOM 739 O O . ASN A 1 92 ? 5.829 -10.746 -10.280 1.00 90.75 92 ASN A O 1
ATOM 743 N N . GLY A 1 93 ? 7.171 -9.997 -11.938 1.00 90.31 93 GLY A N 1
ATOM 744 C CA . GLY A 1 93 ? 7.455 -11.295 -12.549 1.00 90.31 93 GLY A CA 1
ATOM 745 C C . GLY A 1 93 ? 8.728 -11.974 -12.057 1.00 90.31 93 GLY A C 1
ATOM 746 O O . GLY A 1 93 ? 8.731 -13.194 -11.918 1.00 90.31 93 GLY A O 1
ATOM 747 N N . GLU A 1 94 ? 9.775 -11.208 -11.758 1.00 91.00 94 GLU A N 1
ATOM 748 C CA . GLU A 1 94 ? 11.130 -11.742 -11.569 1.00 91.00 94 GLU A CA 1
ATOM 749 C C . GLU A 1 94 ? 11.705 -11.438 -10.186 1.00 91.00 94 GLU A C 1
ATOM 751 O O . GLU A 1 94 ? 12.425 -12.265 -9.631 1.00 91.00 94 GLU A O 1
ATOM 756 N N . ARG A 1 95 ? 11.372 -10.286 -9.588 1.00 87.31 95 ARG A N 1
ATOM 757 C CA . ARG A 1 95 ? 11.972 -9.849 -8.320 1.00 87.31 95 ARG A CA 1
ATOM 758 C C . ARG A 1 95 ? 11.448 -10.652 -7.113 1.00 87.31 95 ARG A C 1
ATOM 760 O O . ARG A 1 95 ? 10.260 -10.557 -6.780 1.00 87.31 95 ARG A O 1
ATOM 767 N N . PRO A 1 96 ? 12.316 -11.376 -6.380 1.00 87.25 96 PRO A N 1
ATOM 768 C CA . PRO A 1 96 ? 11.948 -12.023 -5.122 1.00 87.25 96 PRO A CA 1
ATOM 769 C C . PRO A 1 96 ? 11.801 -10.991 -4.000 1.00 87.25 96 PRO A C 1
ATOM 771 O O . PRO A 1 96 ? 12.647 -10.108 -3.844 1.00 87.25 96 PRO A O 1
ATOM 774 N N . HIS A 1 97 ? 10.758 -11.119 -3.178 1.00 84.81 97 HIS A N 1
ATOM 775 C CA . HIS A 1 97 ? 10.530 -10.221 -2.044 1.00 84.81 97 HIS A CA 1
ATOM 776 C C . HIS A 1 97 ? 10.551 -10.986 -0.722 1.00 84.81 97 HIS A C 1
ATOM 778 O O . HIS A 1 97 ? 9.755 -11.899 -0.517 1.00 84.81 97 HIS A O 1
ATOM 784 N N . GLN A 1 98 ? 11.404 -10.571 0.221 1.00 84.25 98 GLN A N 1
ATOM 785 C CA . GLN A 1 98 ? 11.519 -11.218 1.538 1.00 84.25 98 GLN A CA 1
ATOM 786 C C . GLN A 1 98 ? 10.204 -11.215 2.326 1.00 84.25 98 GLN A C 1
ATOM 788 O O . GLN A 1 98 ? 9.894 -12.180 3.013 1.00 84.25 98 GLN A O 1
ATOM 793 N N . SER A 1 99 ? 9.396 -10.158 2.194 1.00 79.12 99 SER A N 1
ATOM 794 C CA . SER A 1 99 ? 8.068 -10.084 2.817 1.00 79.12 99 SER A CA 1
ATOM 795 C C . SER A 1 99 ? 7.049 -11.060 2.219 1.00 79.12 99 SER A C 1
ATOM 797 O O . SER A 1 99 ? 5.970 -11.212 2.778 1.00 79.12 99 SER A O 1
ATOM 799 N N . LEU A 1 100 ? 7.366 -11.676 1.078 1.00 80.94 100 LEU A N 1
ATOM 800 C CA . LEU A 1 100 ? 6.539 -12.646 0.360 1.00 80.94 100 LEU A CA 1
ATOM 801 C C . LEU A 1 100 ? 7.185 -14.043 0.351 1.00 80.94 100 LEU A C 1
ATOM 803 O O . LEU A 1 100 ? 6.990 -14.805 -0.594 1.00 80.94 100 LEU A O 1
ATOM 807 N N . ASP A 1 101 ? 7.995 -14.370 1.360 1.00 85.25 101 ASP A N 1
ATOM 808 C CA . ASP A 1 101 ? 8.7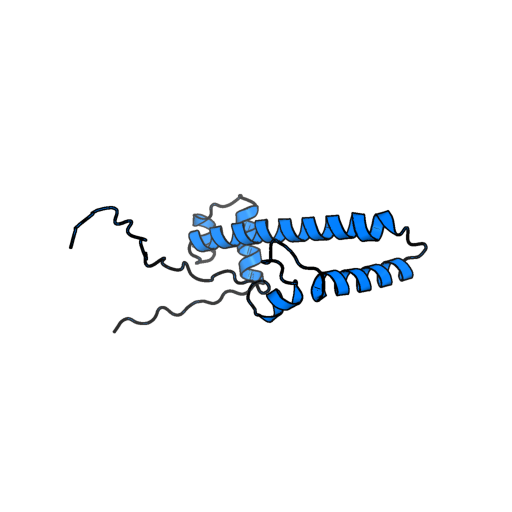58 -15.626 1.434 1.00 85.25 101 ASP A CA 1
ATOM 809 C C . ASP A 1 101 ? 9.701 -15.829 0.233 1.00 85.25 101 ASP A C 1
ATOM 811 O O . ASP A 1 101 ? 9.863 -16.936 -0.274 1.00 85.25 101 ASP A O 1
ATOM 815 N N . ASN A 1 102 ? 10.302 -14.740 -0.262 1.00 88.31 102 ASN A N 1
ATOM 816 C CA . ASN A 1 102 ? 11.125 -14.711 -1.479 1.00 88.31 102 ASN A CA 1
ATOM 817 C C . ASN A 1 102 ? 10.391 -15.169 -2.749 1.00 88.31 102 ASN A C 1
ATOM 819 O O . ASN A 1 102 ? 11.021 -15.583 -3.720 1.00 88.31 102 ASN A O 1
ATOM 823 N N . ARG A 1 103 ? 9.062 -15.057 -2.781 1.00 86.62 103 ARG A N 1
ATOM 824 C CA . ARG A 1 103 ? 8.270 -15.227 -4.002 1.00 86.62 103 ARG A CA 1
ATOM 825 C C . ARG A 1 103 ? 8.073 -13.898 -4.729 1.00 86.62 103 ARG A C 1
ATOM 827 O O . ARG A 1 103 ? 8.273 -12.818 -4.161 1.00 86.62 103 ARG A O 1
ATOM 834 N N . THR A 1 104 ? 7.681 -13.981 -5.998 1.00 88.94 104 THR A N 1
ATOM 835 C CA . THR A 1 104 ? 7.358 -12.805 -6.814 1.00 88.94 104 THR A CA 1
ATOM 836 C C . THR A 1 104 ? 5.892 -12.423 -6.620 1.00 88.94 104 THR A C 1
ATOM 838 O O . THR A 1 104 ? 5.057 -13.303 -6.377 1.00 88.94 104 THR A O 1
ATOM 841 N N . PRO A 1 105 ? 5.535 -11.134 -6.732 1.00 87.88 105 PRO A N 1
ATOM 842 C CA . PRO A 1 105 ? 4.159 -10.691 -6.575 1.00 87.88 105 PRO A CA 1
ATOM 843 C C . PRO A 1 105 ? 3.184 -11.508 -7.431 1.00 87.88 105 PRO A C 1
ATOM 845 O O . PRO A 1 105 ? 2.222 -12.044 -6.883 1.00 87.88 105 PRO A O 1
ATOM 848 N N . ASN A 1 106 ? 3.455 -11.703 -8.727 1.00 87.88 106 ASN A N 1
ATOM 849 C CA . ASN A 1 106 ? 2.558 -12.443 -9.623 1.00 87.88 106 ASN A CA 1
ATOM 850 C C . ASN A 1 106 ? 2.221 -13.845 -9.106 1.00 87.88 106 ASN A C 1
ATOM 852 O O . ASN A 1 106 ? 1.054 -14.227 -9.135 1.00 87.88 106 ASN A O 1
ATOM 856 N N . THR A 1 107 ? 3.206 -14.583 -8.586 1.00 86.69 107 THR A N 1
ATOM 857 C CA . THR A 1 107 ? 2.967 -15.928 -8.032 1.00 86.69 107 THR A CA 1
ATOM 858 C C . THR A 1 107 ? 2.031 -15.879 -6.826 1.00 86.69 107 THR A C 1
ATOM 860 O O . THR A 1 107 ? 1.048 -16.608 -6.757 1.00 86.69 107 THR A O 1
ATOM 863 N N . VAL A 1 108 ? 2.255 -14.932 -5.918 1.00 83.25 108 VAL A N 1
ATOM 864 C CA . VAL A 1 108 ? 1.466 -14.773 -4.694 1.00 83.25 108 VAL A CA 1
ATOM 865 C C . VAL A 1 108 ? 0.035 -14.292 -4.981 1.00 83.25 108 VAL A C 1
ATOM 867 O O . VAL A 1 108 ? -0.910 -14.727 -4.307 1.00 83.25 108 VAL A O 1
ATOM 870 N N . TYR A 1 109 ? -0.141 -13.412 -5.973 1.00 76.88 109 TYR A N 1
ATOM 871 C CA . TYR A 1 109 ? -1.456 -12.971 -6.444 1.00 76.88 109 TYR A CA 1
ATOM 872 C C . TYR A 1 109 ? -2.199 -14.104 -7.180 1.00 76.88 109 TYR A C 1
ATOM 874 O O . TYR A 1 109 ? -3.399 -14.266 -6.953 1.00 76.88 109 TYR A O 1
ATOM 882 N N . ALA A 1 110 ? -1.502 -14.916 -7.985 1.00 77.94 110 ALA A N 1
ATOM 883 C CA . ALA A 1 110 ? -2.073 -16.031 -8.749 1.00 77.94 110 ALA A CA 1
ATOM 884 C C . ALA A 1 110 ? -2.489 -17.223 -7.872 1.00 77.94 110 ALA A C 1
ATOM 886 O O . ALA A 1 110 ? -3.598 -17.731 -8.025 1.00 77.94 110 ALA A O 1
ATOM 887 N N . ASP A 1 111 ? -1.672 -17.601 -6.883 1.00 74.06 111 ASP A N 1
ATOM 888 C CA . ASP A 1 111 ? -1.979 -18.658 -5.900 1.00 74.06 111 ASP A CA 1
ATOM 889 C C . ASP A 1 111 ? -3.180 -18.300 -5.003 1.00 74.06 111 ASP A C 1
ATOM 891 O O . ASP A 1 111 ? -3.605 -19.065 -4.130 1.00 74.06 111 ASP A O 1
ATOM 895 N N . GLY A 1 112 ? -3.671 -17.063 -5.123 1.00 59.59 112 GLY A N 1
ATOM 896 C CA . GLY A 1 112 ? -4.636 -16.473 -4.218 1.00 59.59 112 GLY A CA 1
ATOM 897 C C . GLY A 1 112 ? -4.107 -16.393 -2.790 1.00 59.59 112 GLY A C 1
ATOM 898 O O . GLY A 1 112 ? -4.920 -16.177 -1.895 1.00 59.59 112 GLY A O 1
ATOM 899 N N . GLN A 1 113 ? -2.797 -16.595 -2.560 1.00 56.44 113 GLN A N 1
ATOM 900 C CA . GLN A 1 113 ? -2.142 -16.655 -1.248 1.00 56.44 113 GLN A CA 1
ATOM 901 C C . GLN A 1 113 ? -1.794 -15.307 -0.641 1.00 56.44 113 GLN A C 1
ATOM 903 O O . GLN A 1 113 ? -1.829 -15.195 0.584 1.00 56.44 113 GLN A O 1
ATOM 908 N N . GLY A 1 114 ? -1.604 -14.268 -1.444 1.00 51.44 114 GLY A N 1
ATOM 909 C CA . GLY A 1 114 ? -1.282 -12.953 -0.894 1.00 51.44 114 GLY A CA 1
ATOM 910 C C . GLY A 1 114 ? -1.605 -11.812 -1.833 1.00 51.44 114 GLY A C 1
ATOM 911 O O . GLY A 1 114 ? -0.778 -10.931 -2.028 1.00 51.44 114 GLY A O 1
ATOM 912 N N . GLY A 1 115 ? -2.810 -11.824 -2.403 1.00 46.88 115 GLY A N 1
ATOM 913 C CA . GLY A 1 115 ? -3.115 -10.842 -3.425 1.00 46.88 115 GLY A CA 1
ATOM 914 C C . GLY A 1 115 ? -4.502 -10.237 -3.452 1.00 46.88 115 GLY A C 1
ATOM 915 O O . GLY A 1 115 ? -4.669 -9.023 -3.334 1.00 46.88 115 GLY A O 1
ATOM 916 N N . GLY A 1 116 ? -5.529 -11.078 -3.537 1.00 49.91 116 GLY A N 1
ATOM 917 C CA . GLY A 1 116 ? -6.892 -10.629 -3.270 1.00 49.91 116 GLY A CA 1
ATOM 918 C C . GLY A 1 116 ? -7.019 -10.183 -1.815 1.00 49.91 116 GLY A C 1
ATOM 919 O O . GLY A 1 116 ? -6.233 -10.586 -0.954 1.00 49.91 116 GLY A O 1
ATOM 920 N N . ALA A 1 117 ? -8.001 -9.343 -1.505 1.00 45.78 117 ALA A N 1
ATOM 921 C CA . ALA A 1 117 ? -8.388 -9.055 -0.131 1.00 45.78 117 ALA A CA 1
ATOM 922 C C . ALA A 1 117 ? -8.828 -10.355 0.584 1.00 45.78 117 ALA A C 1
ATOM 924 O O . ALA A 1 117 ? -10.022 -10.620 0.720 1.00 45.78 117 ALA A O 1
ATOM 925 N N . ARG A 1 118 ? -7.875 -11.163 1.084 1.00 54.50 118 ARG A N 1
ATOM 926 C CA . ARG A 1 118 ? -8.075 -12.239 2.075 1.00 54.50 118 ARG A CA 1
ATOM 927 C C . ARG A 1 118 ? -8.340 -11.634 3.440 1.00 54.50 118 ARG A C 1
ATOM 929 O O . ARG A 1 118 ? -7.731 -11.952 4.449 1.00 54.50 118 ARG A O 1
ATOM 936 N N . ILE A 1 119 ? -9.256 -10.699 3.441 1.00 55.97 119 ILE A N 1
ATOM 937 C CA . ILE A 1 119 ? -9.759 -10.075 4.625 1.00 55.97 119 ILE A CA 1
ATOM 938 C C . ILE A 1 119 ? -10.742 -11.107 5.182 1.00 55.97 119 ILE A C 1
ATOM 940 O O . ILE A 1 119 ? -11.777 -11.326 4.542 1.00 55.97 119 ILE A O 1
ATOM 944 N N . PRO A 1 120 ? -10.406 -11.824 6.271 1.00 55.47 120 PRO A N 1
ATOM 945 C CA . PRO A 1 120 ? -11.260 -12.881 6.773 1.00 55.47 120 PRO A CA 1
ATOM 946 C C . PRO A 1 120 ? -12.594 -12.254 7.157 1.00 55.47 120 PRO A C 1
ATOM 948 O O . PRO A 1 120 ? -12.648 -11.301 7.932 1.00 55.47 120 PRO A O 1
ATOM 951 N N . ASP A 1 121 ? -13.674 -12.782 6.600 1.00 59.97 121 ASP A N 1
ATOM 952 C CA . ASP A 1 121 ? -15.028 -12.309 6.893 1.00 59.97 121 ASP A CA 1
ATOM 953 C C . ASP A 1 121 ? -15.562 -12.840 8.233 1.00 59.97 121 ASP A C 1
ATOM 955 O O . ASP A 1 121 ? -16.639 -12.478 8.695 1.00 59.97 121 ASP A O 1
ATOM 959 N N . HIS A 1 122 ? -14.785 -13.713 8.872 1.00 55.19 122 HIS A N 1
ATOM 960 C CA . HIS A 1 122 ? -15.124 -14.381 10.115 1.00 55.19 122 HIS A CA 1
ATOM 961 C C . HIS A 1 122 ? -13.925 -14.399 11.061 1.00 55.19 122 HIS A C 1
ATOM 963 O O . HIS A 1 122 ? -12.788 -14.633 10.643 1.00 55.19 122 HIS A O 1
ATOM 969 N N . VAL A 1 123 ? -14.198 -14.202 12.354 1.00 48.19 123 VAL A N 1
ATOM 970 C CA . VAL A 1 123 ? -13.240 -14.506 13.418 1.00 48.19 123 VAL A CA 1
ATOM 971 C C . VAL A 1 123 ? -13.061 -16.019 13.420 1.00 48.19 123 VAL A C 1
ATOM 973 O O . VAL A 1 123 ? -13.938 -16.750 13.880 1.00 48.19 123 VAL A O 1
ATOM 976 N N . GLY A 1 124 ? -11.949 -16.506 12.876 1.00 41.28 124 GLY A N 1
ATOM 977 C CA . GLY A 1 124 ? -11.549 -17.889 13.084 1.00 41.28 124 GLY A CA 1
ATOM 978 C C . GLY A 1 124 ? -11.411 -18.121 14.584 1.00 41.28 124 GLY A C 1
ATOM 979 O O . GLY A 1 124 ? -10.537 -17.534 15.226 1.00 41.28 124 GLY A O 1
ATOM 980 N N . VAL A 1 125 ? -12.284 -18.950 15.158 1.00 33.75 125 VAL A N 1
ATOM 981 C CA . VAL A 1 125 ? -12.018 -19.547 16.464 1.00 33.75 125 VAL A CA 1
ATOM 982 C C . VAL A 1 125 ? -10.702 -20.293 16.292 1.00 33.75 125 VAL A C 1
ATOM 984 O O . VAL A 1 125 ? -10.634 -21.274 15.555 1.00 33.75 125 VAL A O 1
ATOM 987 N N . ARG A 1 126 ? -9.636 -19.808 16.934 1.00 34.34 126 ARG A N 1
ATOM 988 C CA . ARG A 1 126 ? -8.456 -20.631 17.187 1.00 34.34 126 ARG A C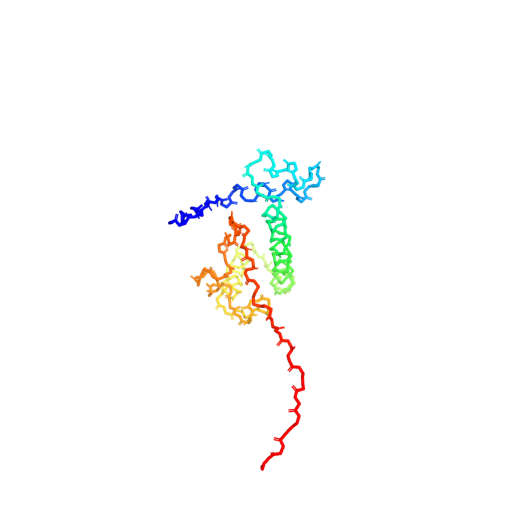A 1
ATOM 989 C C . ARG A 1 126 ? -8.921 -21.740 18.127 1.00 34.34 126 ARG A C 1
ATOM 991 O O . ARG A 1 126 ? -8.875 -21.566 19.340 1.00 34.34 126 ARG A O 1
ATOM 998 N N . THR A 1 127 ? -9.431 -22.847 17.591 1.00 29.89 127 THR A N 1
ATOM 999 C CA . THR A 1 127 ? -9.500 -24.100 18.345 1.00 29.89 127 THR A CA 1
ATOM 1000 C C . THR A 1 127 ? -8.062 -24.436 18.688 1.00 29.89 127 THR A C 1
ATOM 1002 O O . THR A 1 127 ? -7.254 -24.733 17.811 1.00 29.89 127 THR A O 1
ATOM 1005 N N . GLY A 1 128 ? -7.720 -24.210 19.954 1.00 33.12 128 GLY A N 1
ATOM 1006 C CA . GLY A 1 128 ? -6.363 -24.283 20.446 1.00 33.12 128 GLY A CA 1
ATOM 1007 C C . GLY A 1 128 ? -5.793 -25.676 20.255 1.00 33.12 128 GLY A C 1
ATOM 1008 O O . GLY A 1 128 ? -6.124 -26.587 21.003 1.00 33.12 128 GLY A O 1
ATOM 1009 N N . GLN A 1 129 ? -4.849 -25.803 19.332 1.00 32.56 129 GLN A N 1
ATOM 1010 C CA . GLN A 1 129 ? -3.759 -26.738 19.528 1.00 32.56 129 GLN A CA 1
ATOM 1011 C C . GLN A 1 129 ? -2.758 -26.009 20.422 1.00 32.56 129 GLN A C 1
ATOM 1013 O O . GLN A 1 129 ? -1.874 -25.284 19.971 1.00 32.56 129 GLN A O 1
ATOM 1018 N N . ARG A 1 130 ? -3.001 -26.096 21.734 1.00 30.55 130 ARG A N 1
ATOM 1019 C CA . ARG A 1 130 ? -1.966 -25.810 22.720 1.00 30.55 130 ARG A CA 1
ATOM 1020 C C . ARG A 1 130 ? -0.849 -26.806 22.433 1.00 30.55 130 ARG A C 1
ATOM 1022 O O . ARG A 1 130 ? -1.043 -28.002 22.626 1.00 30.55 130 ARG A O 1
ATOM 1029 N N . CYS A 1 131 ? 0.293 -26.316 21.964 1.00 34.09 131 CYS A N 1
ATOM 1030 C CA . CYS A 1 131 ? 1.547 -27.035 22.106 1.00 34.09 131 CYS A CA 1
ATOM 1031 C C . CYS A 1 131 ? 1.751 -27.229 23.610 1.00 34.09 131 CYS A C 1
ATOM 1033 O O . CYS A 1 131 ? 2.155 -26.303 24.314 1.00 34.09 131 CYS A O 1
ATOM 1035 N N . SER A 1 132 ? 1.354 -28.393 24.119 1.00 30.80 132 SER A N 1
ATOM 1036 C CA . SER A 1 132 ? 1.712 -28.808 25.463 1.00 30.80 132 SER A CA 1
ATOM 1037 C C . SER A 1 132 ? 3.196 -29.121 25.418 1.00 30.80 132 SER A C 1
ATOM 1039 O O . SER A 1 132 ? 3.606 -30.138 24.866 1.00 30.80 132 SER A O 1
ATOM 1041 N N . ALA A 1 133 ? 3.994 -28.212 25.967 1.00 36.44 133 ALA A N 1
ATOM 1042 C CA . ALA A 1 133 ? 5.293 -28.569 26.492 1.00 36.44 133 ALA A CA 1
ATOM 1043 C C . ALA A 1 133 ? 5.071 -29.677 27.532 1.00 36.44 133 ALA A C 1
ATOM 1045 O O . ALA A 1 133 ? 4.443 -29.443 28.563 1.00 36.44 133 ALA A O 1
ATOM 1046 N N . ALA A 1 134 ? 5.535 -30.884 27.228 1.00 33.34 134 ALA A N 1
ATOM 1047 C CA . ALA A 1 134 ? 5.852 -31.886 28.230 1.00 33.34 134 ALA A CA 1
ATOM 1048 C C . ALA A 1 134 ? 7.380 -31.971 28.264 1.00 33.34 134 ALA A C 1
ATOM 1050 O O . ALA A 1 134 ? 8.014 -32.527 27.370 1.00 33.34 134 ALA A O 1
ATOM 1051 N N . ILE A 1 135 ? 7.942 -31.287 29.255 1.00 34.69 135 ILE A N 1
ATOM 1052 C CA . ILE A 1 135 ? 9.253 -31.578 29.826 1.00 34.69 135 ILE A CA 1
ATOM 1053 C C . ILE A 1 135 ? 9.074 -32.800 30.747 1.00 34.69 135 ILE A C 1
ATOM 1055 O O . ILE A 1 135 ? 8.004 -32.940 31.338 1.00 34.69 135 ILE A O 1
ATOM 1059 N N . GLU A 1 136 ? 10.147 -33.598 30.865 1.00 32.62 136 GLU A N 1
ATOM 1060 C CA . GLU A 1 136 ? 10.397 -34.718 31.804 1.00 32.62 136 GLU A CA 1
ATOM 1061 C C . GLU A 1 136 ? 9.782 -36.090 31.433 1.00 32.62 136 GLU A C 1
ATOM 1063 O O . GLU A 1 136 ? 8.626 -36.175 31.046 1.00 32.62 136 GLU A O 1
ATOM 1068 N N . THR A 1 137 ? 10.502 -37.225 31.467 1.00 40.84 137 THR A N 1
ATOM 1069 C CA . THR A 1 137 ? 11.690 -37.607 32.265 1.00 40.84 137 THR A CA 1
ATOM 1070 C C . THR A 1 137 ? 12.495 -38.750 31.608 1.00 40.84 137 THR A C 1
ATOM 1072 O O . THR A 1 137 ? 11.970 -39.556 30.845 1.00 40.84 137 THR A O 1
ATOM 1075 N N . MET A 1 138 ? 13.781 -38.834 31.969 1.00 37.59 138 MET A N 1
ATOM 1076 C CA . MET A 1 138 ? 14.695 -39.973 31.783 1.00 37.59 138 MET A CA 1
ATOM 1077 C C . MET A 1 138 ? 14.113 -41.316 32.276 1.00 37.59 138 MET A C 1
ATOM 1079 O O . MET A 1 138 ? 13.445 -41.350 33.306 1.00 37.59 138 MET A O 1
ATOM 1083 N N . GLY A 1 139 ? 14.467 -42.427 31.613 1.00 34.03 139 GLY A N 1
ATOM 1084 C CA . GLY A 1 139 ? 14.136 -43.787 32.062 1.00 34.03 139 GLY A CA 1
ATOM 1085 C C . GLY A 1 139 ? 14.784 -44.896 31.222 1.00 34.03 139 GLY A C 1
ATOM 1086 O O . GLY A 1 139 ? 14.231 -45.322 30.220 1.00 34.03 139 GLY A O 1
ATOM 1087 N N . VAL A 1 140 ? 15.972 -45.301 31.666 1.00 39.06 140 VAL A N 1
ATOM 1088 C CA . VAL A 1 140 ? 16.799 -46.488 31.368 1.00 39.06 140 VAL A CA 1
ATOM 1089 C C . VAL A 1 140 ? 16.060 -47.740 30.850 1.00 39.06 140 VAL A C 1
ATOM 1091 O O . VAL A 1 140 ? 15.103 -48.188 31.480 1.00 39.06 140 VAL A O 1
ATOM 1094 N N . ALA A 1 141 ? 16.613 -48.368 29.804 1.00 36.56 141 ALA A N 1
ATOM 1095 C CA . ALA A 1 141 ? 16.724 -49.825 29.642 1.00 36.56 141 ALA A CA 1
ATOM 1096 C C . ALA A 1 141 ? 17.936 -50.147 28.754 1.00 36.56 141 ALA A C 1
ATOM 1098 O O . ALA A 1 141 ? 18.087 -49.462 27.715 1.00 36.56 141 ALA A O 1
#

Secondary structure (DSSP, 8-state):
-----------HHHHHHHHHHHHH-SS-HHHHHHHHT--HHHHHHHHHHHHHHHHHHHHHHHHIIIIIIHHH--SSHHHHHHHHHHHHHHHHHT--BGGGTTB-HHHHHHTTSSSS----SS-------------------

Sequence (141 aa):
MSDGKKRTVHSAEFKAKVGMEAVRGVKTLNEIGQQYGVHPVVVGQWKKELIERAATVERLWRSVKYEEVYLKGYGTVTELTLGLVEYFAFYNGERPHQSLDNRTPNTVYADGQGGGARIPDHVGVRTGQRCSAAIETMGVA